Protein AF-A0A0R2L9F8-F1 (afdb_monomer_lite)

Organism: NCBI:txid348151

Radius of gyration: 19.52 Å; chains: 1; bounding box: 41×22×58 Å

Foldseek 3Di:
DLVVLCVCLVVCLPPLDDADDPVSLVSNVVVLVVVLVVLCPLVVVLVVCVPPPPQPQPDDSDPVPNPLCRGRDDRRPVNVVSVVVSVVSCVVSPSSNVSNVSSNVVVVD

Secondary structure (DSSP, 8-state):
-HHHHHHHHHHTTT---SPPPHHHHHHHHHHHHHHHHHHHHHHHHHHHHHHH-TT-STTTS-TTTS-TTT-SSTT-HHHHHHHHHHHHHHHHHHHHHHHHHHHHHTT--

Structure (mmCIF, N/CA/C/O backbone):
data_AF-A0A0R2L9F8-F1
#
_entry.id   AF-A0A0R2L9F8-F1
#
loop_
_atom_site.group_PDB
_atom_site.id
_atom_sit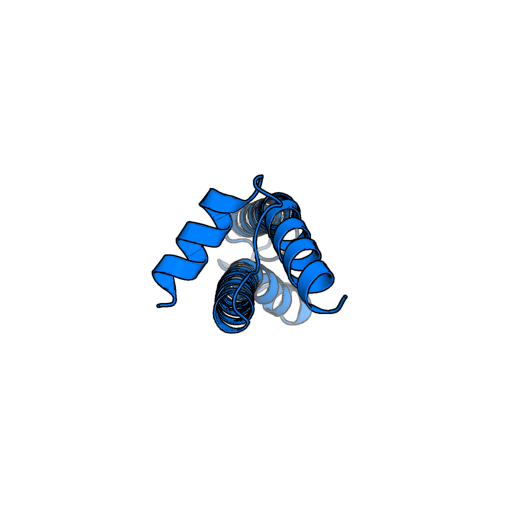e.type_symbol
_atom_site.label_atom_id
_atom_site.label_alt_id
_atom_site.label_comp_id
_atom_site.label_asym_id
_atom_site.label_entity_id
_atom_site.label_seq_id
_atom_site.pdbx_PDB_ins_code
_atom_site.Cartn_x
_atom_site.Cartn_y
_atom_site.Cartn_z
_atom_site.occupancy
_atom_site.B_iso_or_equiv
_atom_site.auth_seq_id
_atom_site.auth_comp_id
_atom_site.auth_asym_id
_atom_site.auth_atom_id
_atom_site.pdbx_PDB_model_num
ATOM 1 N N . MET A 1 1 ? -10.921 -14.794 9.218 1.00 66.06 1 MET A N 1
ATOM 2 C CA . MET A 1 1 ? -10.138 -14.079 10.253 1.00 66.06 1 MET A CA 1
ATOM 3 C C . MET A 1 1 ? -9.316 -12.931 9.652 1.00 66.06 1 MET A C 1
ATOM 5 O O . MET A 1 1 ? -9.572 -11.790 10.003 1.00 66.06 1 MET A O 1
ATOM 9 N N . TRP A 1 2 ? -8.428 -13.181 8.679 1.00 64.12 2 TRP A N 1
ATOM 10 C CA . TRP A 1 2 ? -7.606 -12.147 8.014 1.00 64.12 2 TRP A CA 1
ATOM 11 C C . TRP A 1 2 ? -8.375 -11.268 7.003 1.00 64.12 2 TRP A C 1
ATOM 13 O O . TRP A 1 2 ? -8.249 -10.045 7.021 1.00 64.12 2 TRP A O 1
ATOM 23 N N . LEU A 1 3 ? -9.251 -11.860 6.180 1.00 76.50 3 LEU A N 1
ATOM 24 C CA . LEU A 1 3 ? -10.063 -11.120 5.200 1.00 76.50 3 LEU A CA 1
ATOM 25 C C . LEU A 1 3 ? -11.005 -10.106 5.874 1.00 76.50 3 LEU A C 1
ATOM 27 O O . LEU A 1 3 ? -11.165 -8.975 5.418 1.00 76.50 3 LEU A O 1
ATOM 31 N N . THR A 1 4 ? -11.599 -10.495 7.005 1.00 78.50 4 THR A N 1
ATOM 32 C CA . THR A 1 4 ? -12.481 -9.637 7.807 1.00 78.50 4 THR A CA 1
ATOM 33 C C . THR A 1 4 ? -11.726 -8.440 8.384 1.00 78.50 4 THR A C 1
ATOM 35 O O . THR A 1 4 ? -12.253 -7.329 8.357 1.00 78.50 4 THR A O 1
ATOM 38 N N . ALA A 1 5 ? -10.483 -8.641 8.837 1.00 76.88 5 ALA A N 1
ATOM 39 C CA . ALA A 1 5 ? -9.621 -7.569 9.333 1.00 76.88 5 ALA A CA 1
ATOM 40 C C . ALA A 1 5 ? -9.291 -6.556 8.226 1.00 76.88 5 ALA A C 1
ATOM 42 O O . ALA A 1 5 ? -9.435 -5.352 8.430 1.00 76.88 5 ALA A O 1
ATOM 43 N N . TYR A 1 6 ? -8.949 -7.030 7.024 1.00 77.81 6 TYR A N 1
ATOM 44 C CA . TYR A 1 6 ? -8.676 -6.152 5.883 1.00 77.81 6 TYR A CA 1
ATOM 45 C C . TYR A 1 6 ? -9.931 -5.418 5.389 1.00 77.81 6 TYR A C 1
ATOM 47 O O . TYR A 1 6 ? -9.894 -4.224 5.105 1.00 77.81 6 TYR A O 1
ATOM 55 N N . LYS A 1 7 ? -11.094 -6.078 5.372 1.00 78.19 7 LYS A N 1
ATOM 56 C CA . LYS A 1 7 ? -12.368 -5.403 5.084 1.00 78.19 7 LYS A CA 1
ATOM 57 C C . LYS A 1 7 ? -12.674 -4.328 6.131 1.00 78.19 7 LYS A C 1
ATOM 59 O O . LYS A 1 7 ? -13.119 -3.239 5.777 1.00 78.19 7 LYS A O 1
ATOM 64 N N . ASN A 1 8 ? -12.437 -4.609 7.413 1.00 76.44 8 ASN A N 1
ATOM 65 C CA . ASN A 1 8 ? -12.631 -3.650 8.503 1.00 76.44 8 ASN A CA 1
ATOM 66 C C . ASN A 1 8 ? -11.647 -2.472 8.435 1.00 76.44 8 ASN A C 1
ATOM 68 O O . ASN A 1 8 ? -12.043 -1.362 8.786 1.00 76.44 8 ASN A O 1
ATOM 72 N N . PHE A 1 9 ? -10.420 -2.685 7.955 1.00 75.38 9 PHE A N 1
ATOM 73 C CA . PHE A 1 9 ? -9.415 -1.639 7.737 1.00 75.38 9 PHE A CA 1
ATOM 74 C C . PHE A 1 9 ? -9.950 -0.514 6.847 1.00 75.38 9 PHE A C 1
ATOM 76 O O . PHE A 1 9 ? -9.923 0.652 7.245 1.00 75.38 9 PHE A O 1
ATOM 83 N N . TRP A 1 10 ? -10.533 -0.880 5.703 1.00 80.00 10 TRP A N 1
ATOM 84 C CA . TRP A 1 10 ? -11.141 0.064 4.762 1.00 80.00 10 TRP A CA 1
ATOM 85 C C . TRP A 1 10 ? -12.503 0.584 5.237 1.00 80.00 10 TRP A C 1
ATOM 87 O O . TRP A 1 10 ? -12.789 1.773 5.153 1.00 80.00 10 TRP A O 1
ATOM 97 N N . ARG A 1 11 ? -13.358 -0.276 5.810 1.00 79.44 11 ARG A N 1
ATOM 98 C CA . ARG A 1 11 ? -14.701 0.150 6.257 1.00 79.44 11 ARG A CA 1
ATOM 99 C C . ARG A 1 11 ? -14.675 1.094 7.450 1.00 79.44 11 ARG A C 1
ATOM 101 O O . ARG A 1 11 ? -15.566 1.924 7.598 1.00 79.44 11 ARG A O 1
ATOM 108 N N . LYS A 1 12 ? -13.702 0.927 8.345 1.00 75.38 12 LYS A N 1
ATOM 109 C CA . LYS A 1 12 ? -13.585 1.741 9.553 1.00 75.38 12 LYS A CA 1
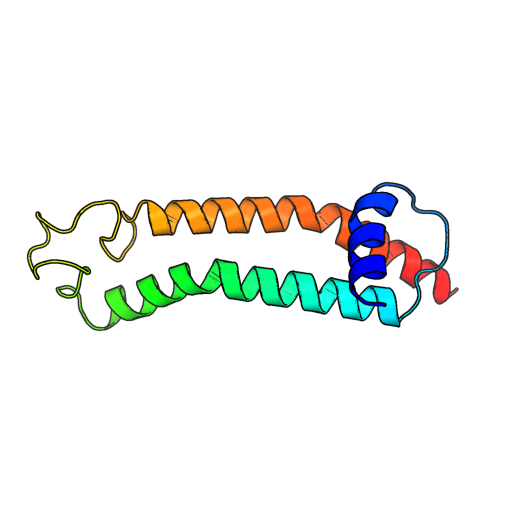ATOM 110 C C . LYS A 1 12 ? -12.589 2.884 9.371 1.00 75.38 12 LYS A C 1
ATOM 112 O O . LYS A 1 12 ? -12.361 3.574 10.345 1.00 75.38 12 LYS A O 1
ATOM 117 N N . THR A 1 13 ? -12.010 3.150 8.200 1.00 71.94 13 THR A N 1
ATOM 118 C CA . THR A 1 13 ? -10.965 4.187 8.037 1.00 71.94 13 THR A CA 1
ATOM 119 C C . THR A 1 13 ? -11.331 5.554 8.643 1.00 71.94 13 THR A C 1
ATOM 121 O O . THR A 1 13 ? -10.466 6.196 9.230 1.00 71.94 13 THR A O 1
ATOM 124 N N . PHE A 1 14 ? -12.611 5.943 8.606 1.00 73.56 14 PHE A N 1
ATOM 125 C CA . PHE A 1 14 ? -13.109 7.224 9.135 1.00 73.56 14 PHE A CA 1
ATOM 126 C C . PHE A 1 14 ? -13.864 7.137 10.476 1.00 73.56 14 PHE A C 1
ATOM 128 O O . PHE A 1 14 ? -14.352 8.146 10.971 1.00 73.56 14 PHE A O 1
ATOM 135 N N . LYS A 1 15 ? -13.987 5.953 11.094 1.00 70.69 15 LYS A N 1
ATOM 136 C C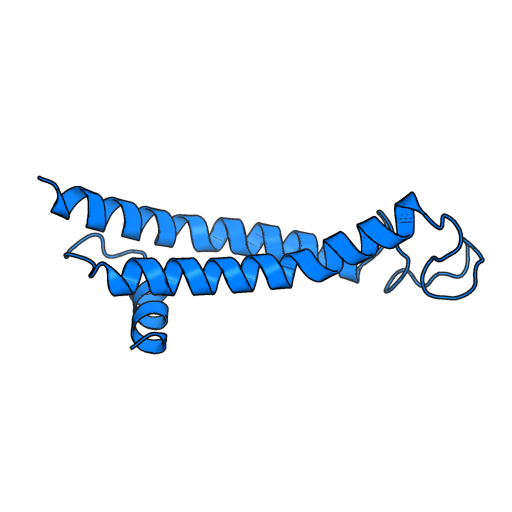A . LYS A 1 15 ? -14.704 5.789 12.377 1.00 70.69 15 LYS A CA 1
ATOM 137 C C . LYS A 1 15 ? -13.728 5.615 13.532 1.00 70.69 15 LYS A C 1
ATOM 139 O O . LYS A 1 15 ? -13.284 4.504 13.773 1.00 70.69 15 LYS A O 1
ATOM 144 N N . ILE A 1 16 ? -13.381 6.663 14.268 1.00 63.47 16 ILE A N 1
ATOM 145 C CA . ILE A 1 16 ? -12.355 6.573 15.331 1.00 63.47 16 ILE A CA 1
ATOM 146 C C . ILE A 1 16 ? -12.851 5.777 16.563 1.00 63.47 16 ILE A C 1
ATOM 148 O O . ILE A 1 16 ? -12.050 5.312 17.360 1.00 63.47 16 ILE A O 1
ATOM 152 N N . SER A 1 17 ? -14.154 5.504 16.684 1.00 58.12 17 SER A N 1
ATOM 153 C CA . SER A 1 17 ? -14.728 4.803 17.840 1.00 58.12 17 SER A CA 1
ATOM 154 C C . SER A 1 17 ? -14.465 3.285 17.859 1.00 58.12 17 SER A C 1
ATOM 156 O O . SER A 1 17 ? -14.791 2.583 16.893 1.00 58.12 17 SER A O 1
ATOM 158 N N . GLY A 1 18 ? -14.004 2.774 19.004 1.00 64.94 18 GLY A N 1
ATOM 159 C CA . GLY A 1 18 ? -13.929 1.346 19.340 1.00 64.94 18 GLY A CA 1
ATOM 160 C C . GLY A 1 18 ? -12.502 0.796 19.443 1.00 64.94 18 GLY A C 1
ATOM 161 O O . GLY A 1 18 ? -11.570 1.353 18.871 1.00 64.94 18 GLY A O 1
ATOM 162 N N . VAL A 1 19 ? -12.345 -0.324 20.151 1.00 63.81 19 VAL A N 1
ATOM 163 C CA . VAL A 1 19 ? -11.050 -0.992 20.359 1.00 63.81 19 VAL A CA 1
ATOM 164 C C . VAL A 1 19 ? -10.763 -1.937 19.189 1.00 63.81 19 VAL A C 1
ATOM 166 O O . VAL A 1 19 ? -11.640 -2.685 18.750 1.00 63.81 19 VAL A O 1
ATOM 169 N N . ALA A 1 20 ? -9.550 -1.880 18.639 1.00 70.06 20 ALA A N 1
ATOM 170 C CA . ALA A 1 20 ? -9.094 -2.810 17.607 1.00 70.06 20 ALA A CA 1
ATOM 171 C C . ALA A 1 20 ? -8.403 -4.007 18.267 1.00 70.06 20 ALA A C 1
ATOM 173 O O . ALA A 1 20 ? -7.533 -3.827 19.115 1.00 70.06 20 ALA A O 1
ATOM 174 N N . SER A 1 21 ? -8.745 -5.232 17.864 1.00 74.50 21 SER A N 1
ATOM 175 C CA . SER A 1 21 ? -8.054 -6.405 18.412 1.00 74.50 21 SER A CA 1
ATOM 176 C C . SER A 1 21 ? -6.596 -6.447 17.932 1.00 74.50 21 SER A C 1
ATOM 178 O O . SER A 1 21 ? -6.291 -6.095 16.789 1.00 74.50 21 SER A O 1
ATOM 180 N N . ARG A 1 22 ? -5.676 -6.932 18.776 1.00 73.31 22 ARG A N 1
ATOM 181 C CA . ARG A 1 22 ? -4.242 -7.049 18.428 1.00 73.31 22 ARG A CA 1
ATOM 182 C C . ARG A 1 22 ? -4.017 -7.849 17.137 1.00 73.31 22 ARG A C 1
ATOM 184 O O . ARG A 1 22 ? -3.132 -7.520 16.351 1.00 73.31 22 ARG A O 1
ATOM 191 N N . ALA A 1 23 ? -4.853 -8.857 16.884 1.00 78.06 23 ALA A N 1
ATOM 192 C CA . ALA A 1 23 ? -4.823 -9.642 15.654 1.00 78.06 23 ALA A CA 1
ATOM 193 C C . ALA A 1 23 ? -5.217 -8.818 14.412 1.00 78.06 23 ALA A C 1
ATOM 195 O O . ALA A 1 23 ? -4.578 -8.953 13.372 1.00 78.06 23 ALA A O 1
ATOM 196 N N . GLU A 1 24 ? -6.224 -7.939 14.494 1.00 77.62 24 GLU A N 1
ATOM 197 C CA . GLU A 1 24 ? -6.609 -7.065 13.371 1.00 77.62 24 GLU A CA 1
ATOM 198 C C . GLU A 1 24 ? -5.476 -6.108 12.975 1.00 77.62 24 GLU A C 1
ATOM 200 O O . GLU A 1 24 ? -5.245 -5.880 11.784 1.00 77.62 24 GLU A O 1
ATOM 205 N N . TYR A 1 25 ? -4.731 -5.591 13.955 1.00 79.94 25 TYR A N 1
ATOM 206 C CA . TYR A 1 25 ? -3.550 -4.769 13.693 1.00 79.94 25 TYR A CA 1
ATOM 207 C C . TYR A 1 25 ? -2.468 -5.555 12.941 1.00 79.94 25 TYR A C 1
ATOM 209 O O . TYR A 1 25 ? -2.023 -5.134 11.874 1.00 79.94 25 TYR A O 1
ATOM 217 N N . TRP A 1 26 ? -2.086 -6.729 13.447 1.00 82.56 26 TRP A N 1
ATOM 218 C CA . TRP A 1 26 ? -1.023 -7.525 12.832 1.00 82.56 26 TRP A CA 1
ATOM 219 C C . TRP A 1 26 ? -1.374 -8.007 11.423 1.00 82.56 26 TRP A C 1
ATOM 221 O O . TRP A 1 26 ? -0.545 -7.907 10.520 1.00 82.56 26 TRP A O 1
ATOM 231 N N . TRP A 1 27 ? -2.609 -8.457 11.190 1.00 82.88 27 TRP A N 1
ATOM 232 C CA . TRP A 1 27 ? -3.031 -8.895 9.857 1.00 82.88 27 TRP A CA 1
ATOM 233 C C . TRP A 1 27 ? -3.047 -7.750 8.840 1.00 82.88 27 TRP A C 1
ATOM 235 O O . TRP A 1 27 ? -2.622 -7.934 7.702 1.00 82.88 27 TRP A O 1
ATOM 245 N N . THR A 1 28 ? -3.496 -6.556 9.231 1.00 84.19 28 THR A N 1
ATOM 246 C CA . THR A 1 28 ? -3.503 -5.391 8.328 1.00 84.19 28 THR A CA 1
ATOM 247 C C . THR A 1 28 ? -2.096 -4.876 8.042 1.00 84.19 28 THR A C 1
ATOM 249 O O . THR A 1 28 ? -1.804 -4.504 6.904 1.00 84.19 28 THR A O 1
ATOM 252 N N . PHE A 1 29 ? -1.205 -4.912 9.036 1.00 84.56 29 PHE A N 1
ATOM 253 C CA . PHE A 1 29 ? 0.213 -4.628 8.845 1.00 84.56 29 PHE A CA 1
ATOM 254 C C . PHE A 1 29 ? 0.853 -5.609 7.854 1.00 84.56 29 PHE A C 1
ATOM 256 O O . PHE A 1 29 ? 1.432 -5.162 6.867 1.00 84.56 29 PHE A O 1
ATOM 263 N N . LEU A 1 30 ? 0.685 -6.922 8.055 1.00 86.94 30 LEU A N 1
ATOM 264 C CA . LEU A 1 30 ? 1.255 -7.953 7.179 1.00 86.94 30 LEU A CA 1
ATOM 265 C C . LEU A 1 30 ? 0.760 -7.834 5.735 1.00 86.94 30 LEU A C 1
ATOM 267 O O . LEU A 1 30 ? 1.563 -7.901 4.810 1.00 86.94 30 LEU A O 1
ATOM 271 N N . ILE A 1 31 ? -0.539 -7.604 5.521 1.00 87.88 31 ILE A N 1
ATOM 272 C CA . ILE A 1 31 ? -1.088 -7.450 4.166 1.00 87.88 31 ILE A CA 1
ATOM 273 C C . ILE A 1 31 ? -0.500 -6.212 3.479 1.00 87.88 31 ILE A C 1
ATOM 275 O O . ILE A 1 31 ? -0.044 -6.301 2.342 1.00 87.88 31 ILE A O 1
ATOM 279 N N . ASN A 1 32 ? -0.454 -5.066 4.167 1.00 88.19 32 ASN A N 1
ATOM 280 C CA . ASN A 1 32 ? 0.141 -3.853 3.603 1.00 88.19 32 ASN A CA 1
ATOM 281 C C . ASN A 1 32 ? 1.648 -4.011 3.352 1.00 88.19 32 ASN A C 1
ATOM 283 O O . ASN A 1 32 ? 2.158 -3.468 2.375 1.00 88.19 32 ASN A O 1
ATOM 287 N N . PHE A 1 33 ? 2.348 -4.767 4.200 1.00 87.19 33 PHE A N 1
ATOM 288 C CA . PHE A 1 33 ? 3.764 -5.084 4.037 1.00 87.19 33 PHE A CA 1
ATOM 289 C C . PHE A 1 33 ? 4.010 -5.965 2.805 1.00 87.19 33 PHE A C 1
ATOM 291 O O . PHE A 1 33 ? 4.871 -5.646 1.991 1.00 87.19 33 PHE A O 1
ATOM 298 N N . ILE A 1 34 ? 3.201 -7.010 2.606 1.00 91.25 34 ILE A N 1
ATOM 299 C CA . ILE A 1 34 ? 3.265 -7.865 1.412 1.00 9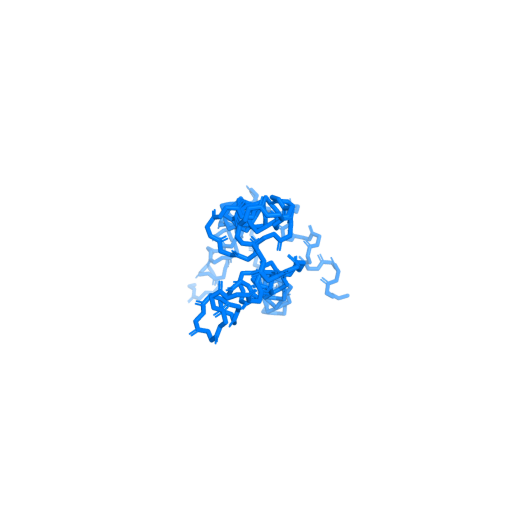1.25 34 ILE A CA 1
ATOM 300 C C . ILE A 1 34 ? 2.972 -7.049 0.147 1.00 91.25 34 ILE A C 1
ATOM 302 O O . ILE A 1 34 ? 3.729 -7.133 -0.816 1.00 91.25 34 ILE A O 1
ATOM 306 N N . ILE A 1 35 ? 1.925 -6.214 0.151 1.00 89.69 35 ILE A N 1
ATOM 307 C CA . ILE A 1 35 ? 1.602 -5.345 -0.994 1.00 89.69 35 ILE A CA 1
ATOM 308 C C . ILE A 1 35 ? 2.765 -4.389 -1.293 1.00 89.69 35 ILE A C 1
ATOM 310 O O . ILE A 1 35 ? 3.130 -4.210 -2.454 1.00 89.69 35 ILE A O 1
ATOM 314 N N . ALA A 1 36 ? 3.382 -3.809 -0.260 1.00 87.25 36 ALA A N 1
ATOM 315 C CA . ALA A 1 36 ? 4.539 -2.937 -0.426 1.00 87.25 36 ALA A CA 1
ATOM 316 C C . ALA A 1 36 ? 5.737 -3.681 -1.035 1.00 87.25 36 ALA A C 1
ATOM 318 O O . ALA A 1 36 ? 6.343 -3.163 -1.968 1.00 87.25 36 ALA A O 1
ATOM 319 N N . ILE A 1 37 ? 6.044 -4.901 -0.577 1.00 88.69 37 ILE A N 1
ATOM 320 C CA . ILE A 1 37 ? 7.100 -5.735 -1.174 1.00 88.69 37 ILE A CA 1
ATOM 321 C C . ILE A 1 37 ? 6.806 -5.983 -2.653 1.00 88.69 37 ILE A C 1
ATOM 323 O O . ILE A 1 37 ? 7.667 -5.733 -3.493 1.00 88.69 37 ILE A O 1
ATOM 327 N N . VAL A 1 38 ? 5.585 -6.407 -2.988 1.00 89.06 38 VAL A N 1
ATOM 328 C CA . VAL A 1 38 ? 5.184 -6.694 -4.373 1.00 89.06 38 VAL A CA 1
ATOM 329 C C . VAL A 1 38 ? 5.334 -5.460 -5.266 1.00 89.06 38 VAL A C 1
ATOM 331 O O . VAL A 1 38 ? 5.881 -5.557 -6.363 1.00 89.06 38 VAL A O 1
ATOM 334 N N . LEU A 1 39 ? 4.927 -4.283 -4.784 1.00 87.31 39 LEU A N 1
ATOM 335 C CA . LEU A 1 39 ? 5.077 -3.018 -5.512 1.00 87.31 39 LEU A CA 1
ATOM 336 C C . LEU A 1 39 ? 6.546 -2.596 -5.698 1.00 87.31 39 LEU A C 1
ATOM 338 O O . LEU A 1 39 ? 6.865 -1.882 -6.650 1.00 87.31 39 LEU A O 1
ATOM 342 N N . GLN A 1 40 ? 7.444 -3.045 -4.819 1.00 81.88 40 GLN A N 1
ATOM 343 C CA . GLN A 1 40 ? 8.878 -2.762 -4.888 1.00 81.88 40 GLN A CA 1
ATOM 344 C C . GLN A 1 40 ? 9.653 -3.756 -5.768 1.00 81.88 40 GLN A C 1
ATOM 346 O O . GLN A 1 40 ? 10.760 -3.434 -6.200 1.00 81.88 40 GLN A O 1
ATOM 351 N N . ILE A 1 41 ? 9.112 -4.935 -6.098 1.00 81.25 41 ILE A N 1
ATOM 352 C CA . ILE A 1 41 ? 9.812 -5.919 -6.948 1.00 81.25 41 ILE A CA 1
ATOM 353 C C . ILE A 1 41 ? 10.250 -5.297 -8.293 1.00 81.25 41 ILE A C 1
ATOM 355 O O . ILE A 1 41 ? 11.445 -5.342 -8.598 1.00 81.25 41 ILE A O 1
ATOM 359 N N . PRO A 1 42 ? 9.379 -4.607 -9.062 1.00 75.81 42 PRO A N 1
ATOM 360 C CA . PRO A 1 42 ? 9.786 -3.976 -10.320 1.00 75.81 42 PRO A CA 1
ATOM 361 C C . PRO A 1 42 ? 10.813 -2.848 -10.151 1.00 75.81 42 PRO A C 1
ATOM 363 O O . PRO A 1 42 ? 11.484 -2.492 -11.114 1.00 75.81 42 PRO A O 1
ATOM 366 N N . GLN A 1 43 ? 10.922 -2.238 -8.965 1.00 71.62 43 GLN A N 1
ATOM 367 C CA . GLN A 1 43 ? 11.934 -1.215 -8.645 1.00 71.62 43 GLN A CA 1
ATOM 368 C C . GLN A 1 43 ? 13.313 -1.847 -8.462 1.00 71.62 43 GLN A C 1
ATOM 370 O O . GLN A 1 43 ? 14.303 -1.355 -8.994 1.00 71.62 43 GLN A O 1
ATOM 375 N N . ASN A 1 44 ? 13.368 -2.976 -7.756 1.00 71.50 44 ASN A N 1
ATOM 376 C CA . ASN A 1 44 ? 14.613 -3.691 -7.494 1.00 71.50 44 ASN A CA 1
ATOM 377 C C . ASN A 1 44 ? 15.145 -4.410 -8.742 1.00 71.50 44 ASN A C 1
ATOM 379 O O . ASN A 1 44 ? 16.355 -4.496 -8.919 1.00 71.50 44 ASN A O 1
ATOM 383 N N . ILE A 1 45 ? 14.265 -4.833 -9.658 1.00 68.31 45 ILE A N 1
ATOM 384 C CA . ILE A 1 45 ? 14.674 -5.368 -10.969 1.00 68.31 45 ILE A CA 1
ATOM 385 C C . ILE A 1 45 ? 15.405 -4.294 -11.794 1.00 68.31 45 ILE A C 1
ATOM 387 O O . ILE A 1 45 ? 16.465 -4.572 -12.349 1.00 68.31 45 ILE A O 1
ATOM 391 N N . ARG A 1 46 ? 14.928 -3.035 -11.790 1.00 61.22 46 ARG A N 1
ATOM 392 C CA . ARG A 1 46 ? 15.684 -1.904 -12.379 1.00 61.22 46 ARG A CA 1
ATOM 393 C C . ARG A 1 46 ? 17.040 -1.726 -11.712 1.00 61.22 46 ARG A C 1
ATOM 395 O O . ARG A 1 46 ? 18.002 -1.359 -12.379 1.00 61.22 46 ARG A O 1
ATOM 402 N N . ALA A 1 47 ? 17.081 -1.927 -10.392 1.00 56.91 47 ALA A N 1
ATOM 403 C CA . ALA A 1 47 ? 18.260 -1.714 -9.571 1.00 56.91 47 ALA A CA 1
ATOM 404 C C . ALA A 1 47 ? 19.354 -2.789 -9.795 1.00 56.91 47 ALA A C 1
ATOM 406 O O . ALA A 1 47 ? 20.547 -2.532 -9.637 1.00 56.91 47 ALA A O 1
ATOM 407 N N . PHE A 1 48 ? 18.965 -3.996 -10.192 1.00 53.22 48 PHE A N 1
ATOM 408 C CA . PHE A 1 48 ? 19.916 -5.028 -10.599 1.00 53.22 48 PHE A CA 1
ATOM 409 C C . PHE A 1 48 ? 20.509 -4.736 -11.984 1.00 53.22 48 PHE A C 1
ATOM 411 O O . PHE A 1 48 ? 21.719 -4.842 -12.172 1.00 53.22 48 PHE A O 1
ATOM 418 N N . ASP A 1 49 ? 19.673 -4.282 -12.920 1.00 57.22 49 ASP A N 1
ATOM 419 C CA . ASP A 1 49 ? 20.068 -4.033 -14.309 1.00 57.22 49 ASP A CA 1
ATOM 420 C C . ASP A 1 49 ? 21.000 -2.805 -14.453 1.00 57.22 49 ASP A C 1
ATOM 422 O O . ASP A 1 49 ? 22.061 -2.885 -15.071 1.00 57.22 49 ASP A O 1
ATOM 426 N N . TYR A 1 50 ? 20.699 -1.679 -13.781 1.00 52.34 50 TYR A N 1
ATOM 427 C CA . TYR A 1 50 ? 21.474 -0.429 -13.945 1.00 52.34 50 TYR A CA 1
ATOM 428 C C . TYR A 1 50 ? 22.916 -0.473 -13.418 1.00 52.34 50 TYR A C 1
ATOM 430 O O . TYR A 1 50 ? 23.764 0.272 -13.907 1.00 52.34 50 TYR A O 1
ATOM 438 N N . LYS A 1 51 ? 23.189 -1.277 -12.381 1.00 52.09 51 LYS A N 1
ATOM 439 C CA . LYS A 1 51 ? 24.469 -1.264 -11.651 1.00 52.09 51 LYS A CA 1
ATOM 440 C C . LYS A 1 51 ? 25.496 -2.240 -12.210 1.00 52.09 51 LYS A C 1
ATOM 442 O O . LYS A 1 51 ? 26.688 -2.007 -12.045 1.00 52.09 51 LYS A O 1
ATO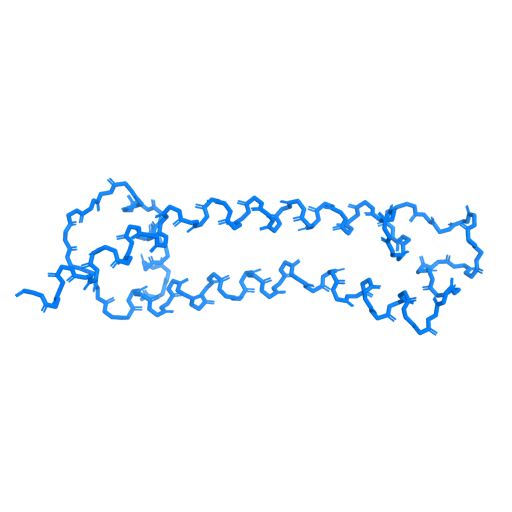M 447 N N . GLN A 1 52 ? 25.039 -3.329 -12.823 1.00 50.88 52 GLN A N 1
ATOM 448 C CA . GLN A 1 52 ? 25.902 -4.428 -13.266 1.00 50.88 52 GLN A CA 1
ATOM 449 C C . GLN A 1 52 ? 25.960 -4.552 -14.791 1.00 50.88 52 GLN A C 1
ATOM 451 O O . GLN A 1 52 ? 26.956 -5.044 -15.316 1.00 50.88 52 GLN A O 1
ATOM 456 N N . HIS A 1 53 ? 24.953 -4.048 -15.512 1.00 49.41 53 HIS A N 1
ATOM 457 C CA . HIS A 1 53 ? 24.877 -4.188 -16.960 1.00 49.41 53 HIS A CA 1
ATOM 458 C C . HIS A 1 53 ? 24.324 -2.921 -17.640 1.00 49.41 53 HIS A C 1
ATOM 460 O O . HIS A 1 53 ? 23.153 -2.878 -18.015 1.00 49.41 53 HIS A O 1
ATOM 466 N N . PRO A 1 54 ? 25.156 -1.900 -17.924 1.00 52.03 54 PRO A N 1
ATOM 467 C CA . PRO A 1 54 ? 24.727 -0.742 -18.722 1.00 52.03 54 PRO A CA 1
ATOM 468 C C . PRO A 1 54 ? 24.185 -1.122 -20.119 1.00 52.03 54 PRO A C 1
ATOM 470 O O . PRO A 1 54 ? 23.497 -0.322 -20.754 1.00 52.03 54 PRO A O 1
ATOM 473 N N . THR A 1 55 ? 24.459 -2.349 -20.580 1.00 49.69 55 THR A N 1
ATOM 474 C CA . THR A 1 55 ? 23.974 -2.935 -21.835 1.00 49.69 55 THR A CA 1
ATOM 475 C C . THR A 1 55 ? 22.822 -3.937 -21.677 1.00 49.69 55 THR A C 1
ATOM 477 O O . THR A 1 55 ? 22.168 -4.211 -22.676 1.00 49.69 55 THR A O 1
ATOM 480 N N . ALA A 1 56 ? 22.495 -4.461 -20.485 1.00 47.19 56 ALA A N 1
ATOM 481 C CA . ALA A 1 56 ? 21.420 -5.464 -20.334 1.00 47.19 56 ALA A CA 1
ATOM 482 C C . ALA A 1 56 ? 20.024 -4.862 -20.137 1.00 47.19 56 ALA A C 1
ATOM 484 O O . ALA A 1 56 ? 19.113 -5.551 -19.681 1.00 47.19 56 ALA A O 1
ATOM 485 N N . ARG A 1 57 ? 19.827 -3.634 -20.640 1.00 54.72 57 ARG A N 1
ATOM 486 C CA . ARG A 1 57 ? 18.513 -3.109 -21.019 1.00 54.72 57 ARG A CA 1
ATOM 487 C C . ARG A 1 57 ? 17.734 -4.241 -21.680 1.00 54.72 57 ARG A C 1
ATOM 489 O O . ARG A 1 57 ? 18.095 -4.672 -22.774 1.00 54.72 57 ARG A O 1
ATOM 496 N N . VAL A 1 58 ? 16.737 -4.764 -20.969 1.00 57.28 58 VAL A N 1
ATOM 497 C CA . VAL A 1 58 ? 15.978 -5.955 -21.364 1.00 57.28 58 VAL A CA 1
ATOM 498 C C . VAL A 1 58 ? 15.478 -5.758 -22.799 1.00 57.28 58 VAL A C 1
ATOM 500 O O . VAL A 1 58 ? 14.566 -4.973 -23.053 1.00 57.28 58 VAL A O 1
ATOM 503 N N . GLY A 1 59 ? 16.156 -6.418 -23.742 1.00 56.38 59 GLY A N 1
ATOM 504 C CA . GLY A 1 59 ? 16.010 -6.206 -25.181 1.00 56.38 59 GLY A CA 1
ATOM 505 C C . GLY A 1 59 ? 17.202 -5.491 -25.837 1.00 56.38 59 GLY A C 1
ATOM 506 O O . GLY A 1 59 ? 17.260 -4.267 -25.891 1.00 56.38 59 GLY A O 1
ATOM 507 N N . THR A 1 60 ? 18.065 -6.287 -26.478 1.00 48.84 60 THR A N 1
ATOM 508 C CA . THR A 1 60 ? 18.973 -5.956 -27.605 1.00 48.84 60 THR A CA 1
ATOM 509 C C . THR A 1 60 ? 20.364 -5.362 -27.367 1.00 48.84 60 THR A C 1
ATOM 511 O O . THR A 1 60 ? 21.103 -5.255 -28.340 1.00 48.84 60 THR A O 1
ATOM 514 N N . GLY A 1 61 ? 20.805 -5.015 -26.155 1.00 51.31 61 GLY A N 1
ATOM 515 C CA . GLY A 1 61 ? 22.186 -4.512 -25.984 1.00 51.31 61 GLY A CA 1
ATOM 516 C C . GLY A 1 61 ? 22.472 -3.157 -26.653 1.00 51.31 61 GLY A C 1
ATOM 517 O O . GLY A 1 61 ? 23.580 -2.639 -26.541 1.00 51.31 61 GLY A O 1
ATOM 518 N N . ASN A 1 62 ? 21.474 -2.570 -27.323 1.00 51.88 62 ASN A N 1
ATOM 519 C CA . ASN A 1 62 ? 21.556 -1.309 -28.041 1.00 51.88 62 ASN A CA 1
ATOM 520 C C . ASN A 1 62 ? 20.722 -0.250 -27.306 1.00 51.88 62 ASN A C 1
ATOM 522 O O . ASN A 1 62 ? 19.495 -0.386 -27.264 1.00 51.88 62 ASN A O 1
ATOM 526 N N . PRO A 1 63 ? 21.344 0.826 -26.786 1.00 55.56 63 PRO A N 1
ATOM 527 C CA . PRO A 1 63 ? 20.653 1.853 -26.031 1.00 55.56 63 PRO A CA 1
ATOM 528 C C . PRO A 1 63 ? 19.551 2.623 -26.799 1.00 55.56 63 PRO A C 1
ATOM 530 O O . PRO A 1 63 ? 18.743 3.333 -26.189 1.00 55.56 63 PRO A O 1
ATOM 533 N N . GLN A 1 64 ? 19.488 2.503 -28.121 1.00 53.47 64 GLN A N 1
ATOM 534 C CA . GLN A 1 64 ? 18.453 3.130 -28.940 1.00 53.47 64 GLN A CA 1
ATOM 535 C C . GLN A 1 64 ? 17.221 2.236 -29.179 1.00 53.47 64 GLN A C 1
ATOM 537 O O . GLN A 1 64 ? 16.182 2.762 -29.569 1.00 53.47 64 GLN A O 1
ATOM 542 N N . LEU A 1 65 ? 17.296 0.918 -28.934 1.00 50.47 65 LEU A N 1
ATOM 543 C CA . LEU A 1 65 ? 16.224 -0.044 -29.267 1.00 50.47 65 LEU A CA 1
ATOM 544 C C . LEU A 1 65 ? 15.511 -0.659 -28.060 1.00 50.47 65 LEU A C 1
ATOM 546 O O . LEU A 1 65 ? 14.505 -1.351 -28.219 1.00 50.47 65 LEU A O 1
ATOM 550 N N . ASN A 1 66 ? 15.982 -0.405 -26.844 1.00 56.56 66 ASN A N 1
ATOM 551 C CA . ASN A 1 66 ? 15.259 -0.817 -25.648 1.00 56.56 66 ASN A CA 1
ATOM 552 C C . ASN A 1 66 ? 13.921 -0.079 -25.573 1.00 56.56 66 ASN A C 1
ATOM 554 O O . ASN A 1 66 ? 13.840 1.115 -25.280 1.00 56.56 66 ASN A O 1
ATOM 558 N N . HIS A 1 67 ? 12.867 -0.834 -25.856 1.00 53.62 67 HIS A N 1
ATOM 559 C CA . HIS A 1 67 ? 11.487 -0.398 -25.808 1.00 53.62 67 HIS A CA 1
ATOM 560 C C . HIS A 1 67 ? 11.210 0.270 -24.450 1.00 53.62 67 HIS A C 1
ATOM 562 O O . HIS A 1 67 ? 11.350 -0.367 -23.409 1.00 53.62 67 HIS A O 1
ATOM 568 N N . TRP A 1 68 ? 10.824 1.551 -24.464 1.00 59.44 68 TRP A N 1
ATOM 569 C CA . TRP A 1 68 ? 10.395 2.389 -23.325 1.00 59.44 68 TRP A CA 1
ATOM 570 C C . TRP A 1 68 ? 9.499 1.667 -22.298 1.00 59.44 68 TRP A C 1
ATOM 572 O O . TRP A 1 68 ? 9.513 1.996 -21.112 1.00 59.44 68 TRP A O 1
ATOM 582 N N . LEU A 1 69 ? 8.770 0.631 -22.718 1.00 62.34 69 LEU A N 1
ATOM 583 C CA . LEU A 1 69 ? 8.004 -0.241 -21.836 1.00 62.34 69 LEU A CA 1
ATOM 584 C C . LEU A 1 69 ? 8.892 -1.063 -20.865 1.00 62.34 69 LEU A C 1
ATOM 586 O O . LEU A 1 69 ? 8.613 -1.078 -19.666 1.00 62.34 69 LEU A O 1
ATOM 590 N N . PHE A 1 70 ? 9.992 -1.670 -21.339 1.00 60.22 70 PHE A N 1
ATOM 591 C CA . PHE A 1 70 ? 10.864 -2.596 -20.581 1.00 60.22 70 PHE A CA 1
ATOM 592 C C . PHE A 1 70 ? 12.314 -2.116 -20.372 1.00 60.22 70 PHE A C 1
ATOM 594 O O . PHE A 1 70 ? 13.081 -2.786 -19.686 1.00 60.22 70 PHE A O 1
ATOM 601 N N . ALA A 1 71 ? 12.703 -0.970 -20.936 1.00 58.56 71 ALA A N 1
ATOM 602 C CA . ALA A 1 71 ? 14.064 -0.440 -20.845 1.00 58.56 71 ALA A CA 1
ATOM 603 C C . ALA A 1 71 ? 14.482 -0.154 -19.390 1.00 58.56 71 ALA A C 1
ATOM 605 O O . ALA A 1 71 ? 14.031 0.827 -18.806 1.00 58.56 71 ALA A O 1
ATOM 606 N N . GLY A 1 72 ? 15.357 -0.973 -18.800 1.00 60.59 72 GLY A N 1
ATOM 607 C CA . GLY A 1 72 ? 15.875 -0.752 -17.446 1.00 60.59 72 GLY A CA 1
ATOM 608 C C . GLY A 1 72 ? 16.385 0.683 -17.219 1.00 60.59 72 GLY A C 1
ATOM 609 O O . GLY A 1 72 ? 16.957 1.311 -18.113 1.00 60.59 72 GLY A O 1
ATOM 610 N N . GLY A 1 73 ? 16.152 1.225 -16.017 1.00 62.50 73 GLY A N 1
ATOM 611 C CA . GLY A 1 73 ? 16.588 2.571 -15.613 1.00 62.50 73 GLY A CA 1
ATOM 612 C C . GLY A 1 73 ? 15.478 3.632 -15.551 1.00 62.50 73 GLY A C 1
ATOM 613 O O . GLY A 1 73 ? 14.290 3.314 -15.489 1.00 62.50 73 GLY A O 1
ATOM 614 N N . ALA A 1 74 ? 15.878 4.911 -15.525 1.00 63.56 74 ALA A N 1
ATOM 615 C CA . ALA A 1 74 ? 15.004 6.064 -15.249 1.00 63.56 74 ALA A CA 1
ATOM 616 C C . ALA A 1 74 ? 13.870 6.275 -16.273 1.00 63.56 74 ALA A C 1
ATOM 618 O O . ALA A 1 74 ? 12.882 6.938 -15.966 1.00 63.56 74 ALA A O 1
ATOM 619 N N . ASN A 1 75 ? 13.982 5.680 -17.463 1.00 65.19 75 ASN A N 1
ATOM 620 C CA . ASN A 1 75 ? 13.050 5.892 -18.571 1.00 65.19 75 ASN A CA 1
ATOM 621 C C . ASN A 1 75 ? 12.010 4.767 -18.747 1.00 65.19 75 ASN A C 1
ATOM 623 O O . ASN A 1 75 ? 11.205 4.860 -19.672 1.00 65.19 75 ASN A O 1
ATOM 627 N N . SER A 1 76 ? 11.986 3.711 -17.915 1.00 73.75 76 SER A N 1
ATOM 628 C CA . SER A 1 76 ? 10.962 2.660 -18.078 1.00 73.75 76 SER A CA 1
ATOM 629 C C . SER A 1 76 ? 9.576 3.138 -17.642 1.00 73.75 76 SER A C 1
ATOM 631 O O . SER A 1 76 ? 9.368 3.641 -16.537 1.00 73.75 76 SER A O 1
ATOM 633 N N . VAL A 1 77 ? 8.587 2.923 -18.505 1.00 75.62 77 VAL A N 1
ATOM 634 C CA . VAL A 1 77 ? 7.184 3.248 -18.223 1.00 75.62 77 VAL A CA 1
ATOM 635 C C . VAL A 1 77 ? 6.588 2.315 -17.183 1.00 75.62 77 VAL A C 1
ATOM 637 O O . VAL A 1 77 ? 5.948 2.789 -16.249 1.00 75.62 77 VAL A O 1
ATOM 640 N N . ILE A 1 78 ? 6.823 1.002 -17.296 1.00 76.62 78 ILE A N 1
ATOM 641 C CA . ILE A 1 78 ? 6.364 0.031 -16.288 1.00 76.62 78 ILE A CA 1
ATOM 642 C C . ILE A 1 78 ? 6.968 0.402 -14.944 1.00 76.62 78 ILE A C 1
ATOM 644 O O . ILE A 1 78 ? 6.282 0.504 -13.931 1.00 76.62 78 ILE A O 1
ATOM 648 N N . ALA A 1 79 ? 8.265 0.669 -14.958 1.00 74.75 79 ALA A N 1
ATOM 649 C CA . ALA A 1 79 ? 8.992 1.080 -13.797 1.00 74.75 79 ALA A CA 1
ATOM 650 C C . ALA A 1 79 ? 8.347 2.298 -13.100 1.00 74.75 79 ALA A C 1
ATOM 652 O O . ALA A 1 79 ? 7.879 2.241 -11.953 1.00 74.75 79 ALA A O 1
ATOM 653 N N . ASN A 1 80 ? 8.311 3.418 -13.805 1.00 79.75 80 ASN A N 1
ATOM 654 C CA . ASN A 1 80 ? 7.788 4.659 -13.261 1.00 79.75 80 ASN A CA 1
ATOM 655 C C . ASN A 1 80 ? 6.303 4.525 -12.882 1.00 79.75 80 ASN A C 1
ATOM 657 O O . ASN A 1 80 ? 5.903 5.005 -11.825 1.00 79.75 80 ASN A O 1
ATOM 661 N N . GLY A 1 81 ? 5.516 3.761 -13.644 1.00 84.25 81 GLY A N 1
ATOM 662 C CA . GLY A 1 81 ? 4.127 3.434 -13.322 1.00 84.25 81 GLY A CA 1
ATOM 663 C C . GLY A 1 81 ? 3.978 2.724 -11.975 1.00 84.25 81 GLY A C 1
ATOM 664 O O . GLY A 1 81 ? 3.226 3.183 -11.117 1.00 84.25 81 GLY A O 1
ATOM 665 N N . PHE A 1 82 ? 4.753 1.665 -11.724 1.00 85.38 82 PHE A N 1
ATOM 666 C CA . PHE A 1 82 ? 4.759 0.996 -10.417 1.00 85.38 82 PHE A CA 1
ATOM 667 C C . PHE A 1 82 ? 5.257 1.912 -9.288 1.00 85.38 82 PHE A C 1
ATOM 669 O O . PHE A 1 82 ? 4.796 1.781 -8.158 1.00 85.38 82 PHE A O 1
ATOM 676 N N . ALA A 1 83 ? 6.158 2.862 -9.572 1.00 84.81 83 ALA A N 1
ATOM 677 C CA . ALA A 1 83 ? 6.599 3.866 -8.596 1.00 84.81 83 ALA A CA 1
ATOM 678 C C . ALA A 1 83 ? 5.455 4.783 -8.167 1.00 84.81 83 ALA A C 1
ATOM 680 O O . ALA A 1 83 ? 5.232 4.989 -6.976 1.00 84.81 83 ALA A O 1
ATOM 681 N N . ILE A 1 84 ? 4.709 5.287 -9.148 1.00 88.94 84 ILE A N 1
ATOM 682 C CA . ILE A 1 84 ? 3.554 6.153 -8.928 1.00 88.94 84 ILE A CA 1
ATOM 683 C C . ILE A 1 84 ? 2.479 5.388 -8.155 1.00 88.94 84 ILE A C 1
ATOM 685 O O . ILE A 1 84 ? 1.982 5.888 -7.149 1.00 88.94 84 ILE A O 1
ATOM 689 N N . ILE A 1 85 ? 2.173 4.148 -8.555 1.00 91.19 85 ILE A N 1
ATOM 690 C CA . ILE A 1 85 ? 1.204 3.294 -7.852 1.00 91.19 85 ILE A CA 1
ATOM 691 C C . ILE A 1 85 ? 1.655 3.032 -6.411 1.00 91.19 85 ILE A C 1
ATOM 693 O O . ILE A 1 85 ? 0.837 3.116 -5.497 1.00 91.19 85 ILE A O 1
ATOM 697 N N . ALA A 1 86 ? 2.942 2.766 -6.177 1.00 88.31 86 ALA A N 1
ATOM 698 C CA . ALA A 1 86 ? 3.480 2.593 -4.831 1.00 88.31 86 ALA A CA 1
ATOM 699 C C . ALA A 1 86 ? 3.344 3.864 -3.980 1.00 88.31 86 ALA A C 1
ATOM 701 O O . ALA A 1 86 ? 2.939 3.782 -2.819 1.00 88.31 86 ALA A O 1
ATOM 702 N N . GLY A 1 87 ? 3.619 5.034 -4.562 1.00 89.25 87 GLY A N 1
ATOM 703 C CA . GLY A 1 87 ? 3.420 6.327 -3.909 1.00 89.25 87 GLY A CA 1
ATOM 704 C C . GLY A 1 87 ? 1.954 6.574 -3.550 1.00 89.25 87 GLY A C 1
ATOM 705 O O . GLY A 1 87 ? 1.639 6.893 -2.404 1.00 89.25 87 GLY A O 1
ATOM 706 N N . LEU A 1 88 ? 1.039 6.336 -4.491 1.00 93.00 88 LEU A N 1
ATOM 707 C CA . LEU A 1 88 ? -0.401 6.445 -4.254 1.00 93.00 88 LEU A CA 1
ATOM 708 C C . LEU A 1 88 ? -0.869 5.466 -3.176 1.00 93.00 88 LEU A C 1
ATOM 710 O O . LEU A 1 88 ? -1.590 5.857 -2.263 1.00 93.00 88 LEU A O 1
ATOM 714 N N . PHE A 1 89 ? -0.419 4.213 -3.223 1.00 90.44 89 PHE A N 1
ATOM 715 C CA . PHE A 1 89 ? -0.729 3.218 -2.199 1.00 90.44 89 PHE A CA 1
ATOM 716 C C . PHE A 1 89 ? -0.247 3.664 -0.812 1.00 90.44 89 PHE A C 1
ATOM 718 O O . PHE A 1 89 ? -0.965 3.516 0.181 1.00 90.44 89 PHE A O 1
ATOM 725 N N . PHE A 1 90 ? 0.943 4.260 -0.720 1.00 89.25 90 PHE A N 1
ATOM 726 C CA . PHE A 1 90 ? 1.454 4.801 0.535 1.00 89.25 90 PHE A CA 1
ATOM 727 C C . PHE A 1 90 ? 0.560 5.923 1.084 1.00 89.25 90 PHE A C 1
ATOM 729 O O . PHE A 1 90 ? 0.191 5.883 2.260 1.00 89.25 90 PHE A O 1
ATOM 736 N N . ILE A 1 91 ? 0.148 6.860 0.226 1.00 91.31 91 ILE A N 1
ATOM 737 C CA . ILE A 1 91 ? -0.736 7.979 0.587 1.00 91.31 91 ILE A CA 1
ATOM 738 C C . ILE A 1 91 ? -2.115 7.473 1.023 1.00 91.31 91 ILE A C 1
ATOM 740 O O . ILE A 1 91 ? -2.611 7.844 2.084 1.00 91.31 91 ILE A O 1
ATOM 744 N N . VAL A 1 92 ? -2.724 6.575 0.250 1.00 89.56 92 VAL A N 1
ATOM 745 C CA . VAL A 1 92 ? -4.063 6.050 0.545 1.00 89.56 92 VAL A CA 1
ATOM 746 C C . VAL A 1 92 ? -4.066 5.244 1.846 1.00 89.56 92 VAL A C 1
ATOM 748 O O . VAL A 1 92 ? -5.022 5.306 2.617 1.00 89.56 92 VAL A O 1
ATOM 751 N N . THR A 1 93 ? -2.994 4.503 2.135 1.00 87.88 93 THR A N 1
ATOM 752 C CA . THR A 1 93 ? -2.925 3.670 3.343 1.00 87.88 93 THR A CA 1
ATOM 753 C C . THR A 1 93 ? -2.511 4.433 4.604 1.00 87.88 93 THR A C 1
ATOM 755 O O . THR A 1 93 ? -2.677 3.895 5.701 1.00 87.88 93 THR A O 1
ATOM 758 N N . LEU A 1 94 ? -1.993 5.662 4.492 1.00 87.56 94 LEU A N 1
ATOM 759 C CA . LEU A 1 94 ? -1.592 6.496 5.636 1.00 87.56 94 LEU A CA 1
ATOM 760 C C . LEU A 1 94 ? -2.762 6.773 6.582 1.00 87.56 94 LEU A C 1
ATOM 762 O O . LEU A 1 94 ? -2.640 6.536 7.783 1.00 87.56 94 LEU A O 1
ATOM 766 N N . ILE A 1 95 ? -3.903 7.200 6.035 1.00 86.88 95 ILE A N 1
ATOM 767 C CA . ILE A 1 95 ? -5.107 7.527 6.813 1.00 86.88 95 ILE A CA 1
ATOM 768 C C . ILE A 1 95 ? -5.573 6.317 7.644 1.00 86.88 95 ILE A C 1
ATOM 770 O O . ILE A 1 95 ? -5.615 6.423 8.868 1.00 86.88 95 ILE A O 1
ATOM 774 N N . PRO A 1 96 ? -5.861 5.136 7.062 1.00 84.62 96 PRO A N 1
ATOM 775 C CA . PRO A 1 96 ? -6.315 3.993 7.851 1.00 84.62 96 PRO A CA 1
ATOM 776 C C . PRO A 1 96 ? -5.252 3.437 8.810 1.00 84.62 96 PRO A C 1
ATOM 778 O O . PRO A 1 96 ? -5.619 2.952 9.883 1.00 84.62 96 PRO A O 1
ATOM 781 N N . LYS A 1 97 ? -3.952 3.543 8.487 1.00 83.19 97 LYS A N 1
ATOM 782 C CA . LYS A 1 97 ? -2.866 3.220 9.433 1.00 83.19 97 LYS A CA 1
ATOM 783 C C . LYS A 1 97 ? -2.909 4.131 10.663 1.00 83.19 97 LYS A C 1
ATOM 785 O O . LYS A 1 97 ? -2.826 3.627 11.782 1.00 83.19 97 LYS A O 1
ATOM 790 N N . LEU A 1 98 ? -3.094 5.436 10.467 1.00 84.50 98 LEU A N 1
ATOM 791 C CA . LEU A 1 98 ? -3.218 6.406 11.554 1.00 84.50 98 LEU A CA 1
ATOM 792 C C . LEU A 1 98 ? -4.481 6.162 12.386 1.00 84.50 98 LEU A C 1
ATOM 794 O O . LEU A 1 98 ? -4.404 6.098 13.610 1.00 84.50 98 LEU A O 1
ATOM 798 N N . THR A 1 99 ? -5.627 5.928 11.743 1.00 82.94 99 THR A N 1
ATOM 799 C CA . THR A 1 99 ? -6.873 5.622 12.456 1.00 82.94 99 THR A CA 1
ATOM 800 C C . THR A 1 99 ? -6.736 4.370 13.327 1.00 82.94 99 THR A C 1
ATOM 802 O O . THR A 1 99 ? -7.207 4.355 14.464 1.00 82.94 99 THR A O 1
ATOM 805 N N . LEU A 1 100 ? -6.070 3.317 12.837 1.00 82.19 100 LEU A N 1
ATOM 806 C CA . LEU A 1 100 ? -5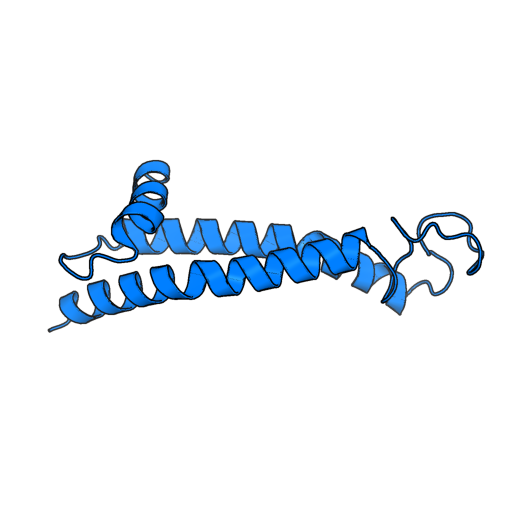.780 2.137 13.658 1.00 82.19 100 LEU A CA 1
ATOM 807 C C . LEU A 1 100 ? -4.811 2.442 14.807 1.00 82.19 100 LEU A C 1
ATOM 809 O O . LEU A 1 100 ? -5.012 1.938 15.911 1.00 82.19 100 LEU A O 1
ATOM 813 N N . ALA A 1 101 ? -3.780 3.254 14.561 1.00 81.44 101 ALA A N 1
ATOM 814 C CA . ALA A 1 101 ? -2.808 3.648 15.578 1.00 81.44 101 ALA A CA 1
ATOM 815 C C . ALA A 1 101 ? -3.455 4.439 16.733 1.00 81.44 101 ALA A C 1
ATOM 817 O O . ALA A 1 101 ? -3.096 4.225 17.889 1.00 81.44 101 ALA A O 1
ATOM 818 N N . ILE A 1 102 ? -4.440 5.288 16.432 1.00 80.38 102 ILE A N 1
ATOM 819 C CA . ILE A 1 102 ? -5.212 6.033 17.437 1.00 80.38 102 ILE A CA 1
ATOM 820 C C . ILE A 1 102 ? -6.124 5.086 18.225 1.00 80.38 102 ILE A C 1
ATOM 822 O O . ILE A 1 102 ? -6.143 5.111 19.449 1.00 80.38 102 ILE A O 1
ATOM 826 N N . ARG A 1 103 ? -6.835 4.165 17.561 1.00 81.50 103 ARG A N 1
ATOM 827 C CA . ARG A 1 103 ? -7.693 3.206 18.284 1.00 81.50 103 ARG A CA 1
ATOM 828 C C . ARG A 1 103 ? -6.932 2.322 19.259 1.00 81.50 103 ARG A C 1
ATOM 830 O O . ARG A 1 103 ? -7.480 1.973 20.295 1.00 81.50 103 ARG A O 1
ATOM 837 N N . ARG A 1 104 ? -5.690 1.950 18.932 1.00 75.75 104 ARG A N 1
ATOM 838 C CA . ARG A 1 104 ? -4.850 1.196 19.871 1.00 75.75 104 ARG A CA 1
ATOM 839 C C . ARG A 1 104 ? -4.301 2.070 20.997 1.00 75.75 104 ARG A C 1
ATOM 841 O O . ARG A 1 104 ? -4.061 1.538 22.064 1.00 75.75 104 ARG A O 1
ATOM 848 N N . SER A 1 105 ? -4.057 3.371 20.789 1.00 77.44 105 SER A N 1
ATOM 849 C CA . SER A 1 105 ? -3.523 4.223 21.864 1.00 77.44 105 SER A CA 1
ATOM 850 C C . SER A 1 105 ? -4.558 4.436 22.964 1.00 77.44 105 SER A C 1
ATOM 852 O O . SER A 1 105 ? -4.199 4.472 24.133 1.00 77.44 105 SER A O 1
ATOM 854 N N . HIS A 1 106 ? -5.840 4.473 22.594 1.00 71.81 106 HIS A N 1
ATOM 855 C CA . HIS A 1 106 ? -6.966 4.494 23.528 1.00 71.81 106 HIS A CA 1
ATOM 856 C C . HIS A 1 106 ? -7.140 3.185 24.329 1.00 71.81 106 HIS A C 1
ATOM 858 O O . HIS A 1 106 ? -7.942 3.164 25.248 1.00 71.81 106 HIS A O 1
ATOM 864 N N . ASP A 1 107 ? -6.426 2.104 23.991 1.00 63.62 107 ASP A N 1
ATOM 865 C CA . ASP A 1 107 ? -6.453 0.822 24.725 1.00 63.62 107 ASP A CA 1
ATOM 866 C C . ASP A 1 107 ? -5.432 0.789 25.885 1.00 63.62 107 ASP A C 1
ATOM 868 O O . ASP A 1 107 ? -5.465 -0.108 26.720 1.00 63.62 107 ASP A O 1
ATOM 872 N N . PHE A 1 108 ? -4.496 1.748 25.941 1.00 61.94 108 PHE A N 1
ATOM 873 C CA . PHE A 1 108 ? -3.438 1.806 26.965 1.00 61.94 108 PHE A CA 1
ATOM 874 C C . PHE A 1 108 ? -3.733 2.768 28.128 1.00 61.94 108 PHE A C 1
ATOM 876 O O . PHE A 1 108 ? -2.937 2.813 29.065 1.00 61.94 108 PHE A O 1
ATOM 883 N N . ASN A 1 109 ? -4.821 3.543 28.058 1.00 58.16 109 ASN A N 1
ATOM 884 C CA . ASN A 1 109 ? -5.246 4.500 29.086 1.00 58.16 109 ASN A CA 1
ATOM 885 C C . ASN A 1 109 ? -6.571 4.064 29.703 1.00 58.16 109 ASN A C 1
ATOM 887 O O . ASN A 1 109 ? -6.607 3.870 30.933 1.00 58.16 109 ASN A O 1
#

InterPro domains:
  IPR008523 Protein of unknown function DUF805 [PF05656] (14-109)

Sequence (109 aa):
MWLTAYKNFWRKTFKISGVASRAEYWWTFLINFIIAIVLQIPQNIRAFDYKQHPTARVGTGNPQLNHWLFAGGANSVIANGFAIIAGLFFIVTLIPKLTLAIRRSHDFN

pLDDT: mean 72.8, std 13.13, range [47.19, 93.0]